Protein AF-U9U429-F1 (afdb_monomer)

pLDDT: mean 92.6, std 7.31, range [56.5, 98.06]

Mean predicted aligned error: 4.12 Å

Organism: Rhizophagus irregularis (strain DAOM 181602 / DAOM 197198 / MUCL 43194) (NCBI:txid747089)

Foldseek 3Di:
DCVVPPCLQDVLLPVVDLVPDQDKDWRPDDDQNHQDDDDDDPPADDFDPVLPADASRRSRRVLLRLQQQDTDIHHHPDDDDDDDDDDPCPVCVVSHVVNVVVSVVSNQVSLLVSLLVCLVVVNCPPSSNVSSCVRCVPPPCSVVSNVVSNVVD

Solvent-accessible surface area (backbone atoms only — not comparable to full-atom values): 9179 Å² total; per-residue (Å²): 111,72,78,82,71,39,53,64,33,50,46,45,67,36,62,78,58,48,78,75,40,84,58,74,45,71,52,83,60,80,59,71,58,35,49,71,91,82,87,75,69,90,87,53,87,78,62,67,80,86,44,58,75,43,50,58,38,62,14,51,32,50,42,53,47,30,45,73,38,51,81,56,68,44,68,38,90,67,83,83,84,82,78,89,68,91,74,69,59,75,84,37,45,63,34,31,56,50,24,51,57,51,48,60,53,47,56,56,52,47,46,54,54,48,51,44,50,27,51,77,68,69,36,53,86,40,75,46,31,44,53,32,52,75,67,37,65,82,44,88,64,37,71,60,48,55,54,53,50,60,71,74,108

Sequence (153 aa):
MFHASWKPGHGPSNYTHWYGTNELYKVTTYQYQYEPYVIFPKQSIWCDERFVGYGANKAACLFELYLSGVDYWVLPNDFLIHQTHEYLEDARRHERRFNKKLYDHFREELCFRYARNFILNDEWKTEKADNLKNTCNKIRGFSQAIKYFSSMK

Radius of gyration: 17.2 Å; Cα contacts (8 Å, |Δi|>4): 152; chains: 1; bounding box: 35×38×48 Å

InterPro domains:
  IPR051292 Alpha-1,3-xylosyltransferase/Beta-1,3-glucuronyltransferase [PTHR12270] (2-118)

Secondary structure (DSSP, 8-state):
-HHHH-HHHHGGG-HHHHHH--S-EE--S--TT--------TTSPPPPTT--SSSSHHHHHHHHHHHTTPPPEEPSS-----------TTTTHHHHHHHHHHHHHHHHHHHHHHHHHHHHTT-TTSGGGHHHHHHHTTSTTHHHHHHHHHHT-

Structure (mmCIF, N/CA/C/O backbone):
data_AF-U9U429-F1
#
_entry.id   AF-U9U429-F1
#
loop_
_atom_site.group_PDB
_atom_site.id
_atom_site.type_symbol
_atom_site.label_atom_id
_atom_site.label_alt_id
_atom_site.label_comp_id
_atom_site.label_asym_id
_atom_site.label_entity_id
_atom_site.label_seq_id
_atom_site.pdbx_PDB_ins_code
_atom_site.Cartn_x
_atom_site.Cartn_y
_atom_site.Cartn_z
_atom_site.occupancy
_atom_site.B_iso_or_equiv
_atom_site.auth_seq_id
_atom_site.auth_comp_id
_atom_site.auth_asym_id
_atom_site.auth_atom_id
_atom_site.pdbx_PDB_model_num
ATOM 1 N N . MET A 1 1 ? 17.408 -3.126 -16.953 1.00 58.09 1 MET A N 1
ATOM 2 C CA . MET A 1 1 ? 15.930 -3.065 -16.891 1.00 58.09 1 MET A CA 1
ATOM 3 C C . MET A 1 1 ? 15.525 -2.773 -15.444 1.00 58.09 1 MET A C 1
ATOM 5 O O . MET A 1 1 ? 15.731 -3.634 -14.602 1.00 58.09 1 MET A O 1
ATOM 9 N N . PHE A 1 2 ? 15.031 -1.566 -15.133 1.00 56.50 2 PHE A N 1
ATOM 10 C CA . PHE A 1 2 ? 14.803 -1.086 -13.752 1.00 56.50 2 PHE A CA 1
ATOM 11 C C . PHE A 1 2 ? 13.937 -2.039 -12.905 1.00 56.50 2 PHE A C 1
ATOM 13 O O . PHE A 1 2 ? 14.315 -2.388 -11.787 1.00 56.50 2 PHE A O 1
ATOM 20 N N . HIS A 1 3 ? 12.834 -2.546 -13.467 1.00 59.47 3 HIS A N 1
ATOM 21 C CA . HIS A 1 3 ? 11.932 -3.463 -12.760 1.00 59.47 3 HIS A CA 1
ATOM 22 C C . HIS A 1 3 ? 12.514 -4.861 -12.510 1.00 59.47 3 HIS A C 1
ATOM 24 O O . HIS A 1 3 ? 12.117 -5.502 -11.544 1.00 59.47 3 HIS A O 1
ATOM 30 N N . ALA A 1 4 ? 13.482 -5.313 -13.315 1.00 64.12 4 ALA A N 1
ATOM 31 C CA . ALA A 1 4 ? 14.155 -6.593 -13.087 1.00 64.12 4 ALA A CA 1
ATOM 32 C C . ALA A 1 4 ? 15.104 -6.543 -11.873 1.00 64.12 4 ALA A C 1
ATOM 34 O O . ALA A 1 4 ? 15.343 -7.559 -11.229 1.00 64.12 4 ALA A O 1
ATOM 35 N N . SER A 1 5 ? 15.635 -5.359 -11.545 1.00 69.81 5 SER A N 1
ATOM 36 C CA . SER A 1 5 ? 16.556 -5.146 -10.419 1.00 69.81 5 SER A CA 1
ATOM 37 C C . SER A 1 5 ? 15.888 -4.560 -9.168 1.00 69.81 5 SER A C 1
ATOM 39 O O . SER A 1 5 ? 16.440 -4.655 -8.073 1.00 69.81 5 SER A O 1
ATOM 41 N N . TRP A 1 6 ? 14.704 -3.952 -9.294 1.00 80.56 6 TRP A N 1
ATOM 42 C CA . TRP A 1 6 ? 13.986 -3.324 -8.182 1.00 80.56 6 TRP A CA 1
ATOM 43 C C . TRP A 1 6 ? 13.077 -4.320 -7.451 1.00 80.56 6 TRP A C 1
ATOM 45 O O . TRP A 1 6 ? 11.850 -4.290 -7.555 1.00 80.56 6 TRP A O 1
ATOM 55 N N . LYS A 1 7 ? 13.703 -5.216 -6.679 1.00 86.25 7 LYS A N 1
ATOM 56 C CA . LYS A 1 7 ? 12.999 -6.252 -5.908 1.00 86.25 7 LYS A CA 1
ATOM 57 C C . LYS A 1 7 ? 11.916 -5.703 -4.971 1.00 86.25 7 LYS A C 1
ATOM 59 O O . LYS A 1 7 ? 10.872 -6.341 -4.907 1.00 86.25 7 LYS A O 1
ATOM 64 N N . PRO A 1 8 ? 12.082 -4.574 -4.253 1.00 90.44 8 PRO A N 1
ATOM 65 C CA . PRO A 1 8 ? 11.019 -4.092 -3.375 1.00 90.44 8 PRO A CA 1
ATOM 66 C C . PRO A 1 8 ? 9.709 -3.833 -4.133 1.00 90.44 8 PRO A C 1
ATOM 68 O O . PRO A 1 8 ? 8.658 -4.311 -3.709 1.00 90.44 8 PRO A O 1
ATOM 71 N N . GLY A 1 9 ? 9.768 -3.180 -5.296 1.00 91.00 9 GLY A N 1
ATOM 72 C CA . GLY A 1 9 ? 8.577 -2.762 -6.043 1.00 91.00 9 GLY A CA 1
ATOM 73 C C . GLY A 1 9 ? 7.613 -3.881 -6.432 1.00 91.00 9 GLY A C 1
ATOM 74 O O . GLY A 1 9 ? 6.413 -3.641 -6.495 1.00 91.00 9 GLY A O 1
ATOM 75 N N . HIS A 1 10 ? 8.115 -5.105 -6.625 1.00 90.88 10 HIS A N 1
ATOM 76 C CA . HIS A 1 10 ? 7.311 -6.263 -7.052 1.00 90.88 10 HIS A CA 1
ATOM 77 C C . HIS A 1 10 ? 7.477 -7.502 -6.167 1.00 90.88 10 HIS A C 1
ATOM 79 O O . HIS A 1 10 ? 6.770 -8.489 -6.335 1.00 90.88 10 HIS A O 1
ATOM 85 N N . GLY A 1 11 ? 8.394 -7.464 -5.201 1.00 92.50 11 GLY A N 1
ATOM 86 C CA . GLY A 1 11 ? 8.735 -8.583 -4.325 1.00 92.50 11 GLY A CA 1
ATOM 87 C C . GLY A 1 11 ? 7.542 -9.188 -3.583 1.00 92.50 11 GLY A C 1
ATOM 88 O O . GLY A 1 11 ? 7.444 -10.414 -3.569 1.00 92.50 11 GLY A O 1
ATOM 89 N N . PRO A 1 12 ? 6.615 -8.383 -3.029 1.00 95.75 12 PRO A N 1
ATOM 90 C CA . PRO A 1 12 ? 5.403 -8.900 -2.394 1.00 95.75 12 PRO A CA 1
ATOM 91 C C . PRO A 1 12 ? 4.504 -9.739 -3.312 1.00 95.75 12 PRO A C 1
ATOM 93 O O . PRO A 1 12 ? 3.780 -10.589 -2.806 1.00 95.75 12 PRO A O 1
ATOM 96 N N . SER A 1 13 ? 4.587 -9.577 -4.640 1.00 95.12 13 SER A N 1
ATOM 97 C CA . SER A 1 13 ? 3.883 -10.463 -5.574 1.00 95.12 13 SER A CA 1
ATOM 98 C C . SER A 1 13 ? 4.439 -11.889 -5.569 1.00 95.12 13 SER A C 1
ATOM 100 O O . SER A 1 13 ? 3.758 -12.782 -6.038 1.00 95.12 13 SER A O 1
ATOM 102 N N . ASN A 1 14 ? 5.649 -12.135 -5.052 1.00 94.81 14 ASN A N 1
ATOM 103 C CA . ASN A 1 14 ? 6.296 -13.451 -5.010 1.00 94.81 14 ASN A CA 1
ATOM 104 C C . ASN A 1 14 ? 6.354 -14.154 -6.383 1.00 94.81 14 ASN A C 1
ATOM 106 O O . ASN A 1 14 ? 5.661 -15.139 -6.628 1.00 94.81 14 ASN A O 1
ATOM 110 N N . TYR A 1 15 ? 7.221 -13.657 -7.273 1.00 92.44 15 TYR A N 1
ATOM 111 C CA . TYR A 1 15 ? 7.368 -14.171 -8.643 1.00 92.44 15 TYR A CA 1
ATOM 112 C C . TYR A 1 15 ? 7.586 -15.690 -8.717 1.00 92.44 15 TYR A C 1
ATOM 114 O O . TYR A 1 15 ? 7.009 -16.348 -9.573 1.00 92.44 15 TYR A O 1
ATOM 122 N N . THR A 1 16 ? 8.399 -16.265 -7.824 1.00 93.44 16 THR A N 1
ATOM 123 C CA . THR A 1 16 ? 8.661 -17.712 -7.823 1.00 93.44 16 THR A CA 1
ATOM 124 C C . THR A 1 16 ? 7.387 -18.515 -7.571 1.00 93.44 16 THR A C 1
ATOM 126 O O . THR A 1 16 ? 7.198 -19.557 -8.190 1.00 93.44 16 THR A O 1
ATOM 129 N N . HIS A 1 17 ? 6.509 -18.031 -6.687 1.00 95.62 17 HIS A N 1
ATOM 130 C CA . HIS A 1 17 ? 5.207 -18.652 -6.471 1.00 95.62 17 HIS A CA 1
ATOM 131 C C . HIS A 1 17 ? 4.273 -18.416 -7.662 1.00 95.62 17 HIS A C 1
ATOM 133 O O . HIS A 1 17 ? 3.720 -19.385 -8.171 1.00 95.62 17 HIS A O 1
ATOM 139 N N . TRP A 1 18 ? 4.174 -17.169 -8.145 1.00 95.81 18 TRP A N 1
ATOM 140 C CA . TRP A 1 18 ? 3.380 -16.802 -9.324 1.00 95.81 18 TRP A CA 1
ATOM 141 C C . TR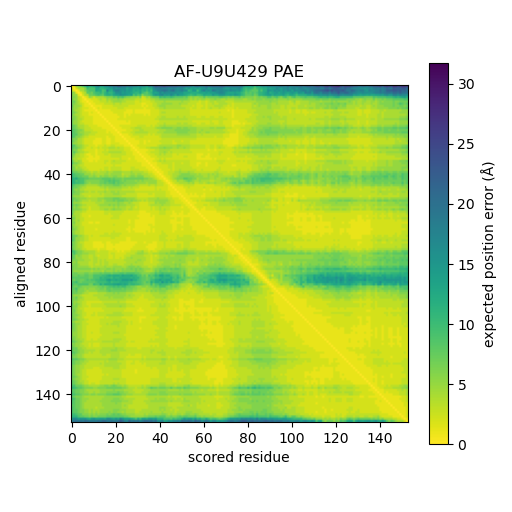P A 1 18 ? 3.680 -17.695 -10.536 1.00 95.81 18 TRP A C 1
ATOM 143 O O . TRP A 1 18 ? 2.770 -18.229 -11.153 1.00 95.81 18 TRP A O 1
ATOM 153 N N . TYR A 1 19 ? 4.964 -17.905 -10.843 1.00 94.81 19 TYR A N 1
ATOM 154 C CA . TYR A 1 19 ? 5.409 -18.658 -12.019 1.00 94.81 19 TYR A CA 1
ATOM 155 C C . TYR A 1 19 ? 4.987 -20.137 -11.996 1.00 94.81 19 TYR A C 1
ATOM 157 O O . TYR A 1 19 ? 4.902 -20.769 -13.044 1.00 94.81 19 TYR A O 1
ATOM 165 N N . GLY A 1 20 ? 4.762 -20.703 -10.806 1.00 96.06 20 GLY A N 1
ATOM 166 C CA . GLY A 1 20 ? 4.412 -22.113 -10.625 1.00 96.06 20 GLY A CA 1
ATOM 167 C C . GLY A 1 20 ? 2.962 -22.365 -10.216 1.00 96.06 20 GLY A C 1
ATOM 168 O O . GLY A 1 20 ? 2.599 -23.523 -10.023 1.00 96.06 20 GLY A O 1
ATOM 169 N N . THR A 1 21 ? 2.150 -21.321 -10.034 1.00 96.50 21 THR A N 1
ATOM 170 C CA . THR A 1 21 ? 0.772 -21.448 -9.550 1.00 96.50 21 THR A CA 1
ATOM 171 C C . THR A 1 21 ? -0.237 -21.058 -10.621 1.00 96.50 21 THR A C 1
ATOM 173 O O . THR A 1 21 ? -0.039 -20.105 -11.367 1.00 96.50 21 THR A O 1
ATOM 176 N N . ASN A 1 22 ? -1.358 -21.777 -10.646 1.00 96.75 22 ASN A N 1
ATOM 177 C CA . ASN A 1 22 ? -2.546 -21.414 -11.420 1.00 96.75 22 ASN A CA 1
ATOM 178 C C . ASN A 1 22 ? -3.665 -20.857 -10.530 1.00 96.75 22 ASN A C 1
ATOM 180 O O . ASN A 1 22 ? -4.762 -20.602 -11.015 1.00 96.75 22 ASN A O 1
ATOM 184 N N . GLU A 1 23 ? -3.389 -20.673 -9.238 1.00 97.25 23 GLU A N 1
ATOM 185 C CA . GLU A 1 23 ? -4.364 -20.241 -8.241 1.00 97.25 23 GLU A CA 1
ATOM 186 C C . GLU A 1 23 ? -4.148 -18.781 -7.850 1.00 97.25 23 GLU A C 1
ATOM 188 O O . GLU A 1 23 ? -3.016 -18.310 -7.727 1.00 97.25 23 GLU A O 1
ATOM 193 N N . LEU A 1 24 ? -5.254 -18.081 -7.604 1.00 97.31 24 LEU A N 1
ATOM 194 C CA . LEU A 1 24 ? -5.266 -16.745 -7.017 1.00 97.31 24 LEU A CA 1
ATOM 195 C C . LEU A 1 24 ? -4.758 -16.805 -5.570 1.00 97.31 24 LEU A C 1
ATOM 197 O O . LEU A 1 24 ? -5.235 -17.616 -4.776 1.00 97.31 24 LEU A O 1
ATOM 201 N N . TYR A 1 25 ? -3.838 -15.915 -5.192 1.00 97.75 25 TYR A N 1
ATOM 202 C CA . TYR A 1 25 ? -3.301 -15.884 -3.827 1.00 97.75 25 TYR A CA 1
ATOM 203 C C . TYR A 1 25 ? -3.147 -14.473 -3.266 1.00 97.75 25 T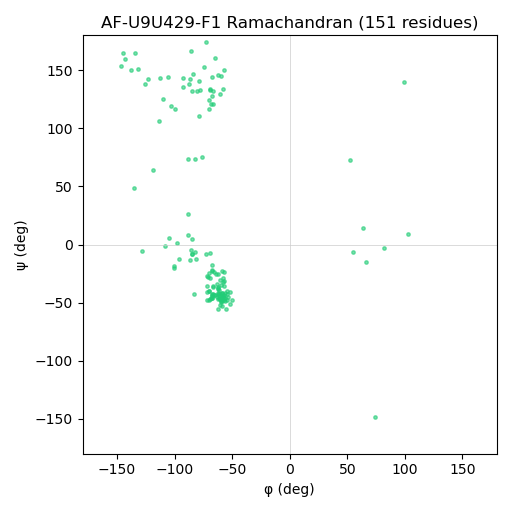YR A C 1
ATOM 205 O O . TYR A 1 25 ? -2.911 -13.501 -3.985 1.00 97.75 25 TYR A O 1
ATOM 213 N N . LYS A 1 26 ? -3.283 -14.366 -1.942 1.00 97.50 26 LYS A N 1
ATOM 214 C CA . LYS A 1 26 ? -3.151 -13.111 -1.202 1.00 97.50 26 LYS A CA 1
ATOM 215 C C . LYS A 1 26 ? -1.677 -12.750 -1.012 1.00 97.50 26 LYS A C 1
ATOM 217 O O . LYS A 1 26 ? -0.849 -13.602 -0.689 1.00 97.50 26 LYS A O 1
ATOM 222 N N . VAL A 1 27 ? -1.355 -11.466 -1.136 1.00 97.12 27 VAL A N 1
ATOM 223 C CA . VAL A 1 27 ? -0.055 -10.914 -0.738 1.00 97.12 27 VAL A CA 1
ATOM 224 C C . VAL A 1 27 ? 0.044 -10.924 0.789 1.00 97.12 27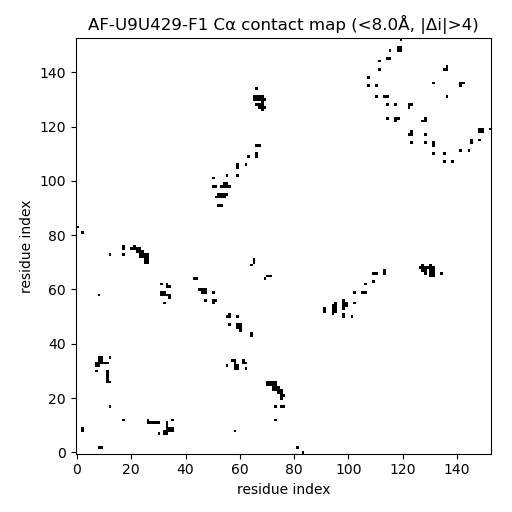 VAL A C 1
ATOM 226 O O . VAL A 1 27 ? -0.713 -10.240 1.472 1.00 97.12 27 VAL A O 1
ATOM 229 N N . THR A 1 28 ? 0.994 -11.681 1.338 1.00 94.56 28 THR A N 1
ATOM 230 C CA . THR A 1 28 ? 1.168 -11.837 2.797 1.00 94.56 28 THR A CA 1
ATOM 231 C C . THR A 1 28 ? 2.288 -10.976 3.381 1.00 94.56 28 THR A C 1
ATOM 233 O O . THR A 1 28 ? 2.291 -10.690 4.576 1.00 94.56 28 THR A O 1
ATOM 236 N N . THR A 1 29 ? 3.234 -10.527 2.554 1.00 92.12 29 THR A N 1
ATOM 237 C CA . THR A 1 29 ? 4.399 -9.736 2.980 1.00 92.12 29 THR A CA 1
ATOM 238 C C . THR A 1 29 ? 4.404 -8.363 2.314 1.00 92.12 29 THR A C 1
ATOM 240 O O . THR A 1 29 ? 5.283 -8.054 1.504 1.00 92.12 29 THR A O 1
ATOM 243 N N . TYR A 1 30 ? 3.396 -7.543 2.619 1.00 94.69 30 TYR A N 1
ATOM 244 C CA . TYR A 1 30 ? 3.313 -6.179 2.100 1.00 94.69 30 TYR A CA 1
ATOM 245 C C . TYR A 1 30 ? 4.498 -5.319 2.574 1.00 94.69 30 TYR A C 1
ATOM 247 O O . TYR A 1 30 ? 4.982 -5.453 3.699 1.00 94.69 30 TYR A O 1
ATOM 255 N N . GLN A 1 31 ? 4.951 -4.401 1.720 1.00 94.12 31 GLN A N 1
ATOM 256 C CA . GLN A 1 31 ? 5.955 -3.400 2.071 1.00 94.12 31 GLN A CA 1
ATOM 257 C C . GLN A 1 31 ? 5.692 -2.098 1.309 1.00 94.12 31 GLN A C 1
ATOM 259 O O . GLN A 1 31 ? 5.114 -2.107 0.228 1.00 94.12 31 GLN A O 1
ATOM 264 N N . TYR A 1 32 ? 6.121 -0.969 1.867 1.00 94.50 32 TYR A N 1
ATOM 265 C CA . TYR A 1 32 ? 5.679 0.351 1.413 1.00 94.50 32 TYR A CA 1
ATOM 266 C C . TYR A 1 32 ? 6.157 0.741 0.006 1.00 94.50 32 TYR A C 1
ATOM 268 O O . TYR A 1 32 ? 5.546 1.571 -0.636 1.00 94.50 32 TYR A O 1
ATOM 276 N N . GLN A 1 33 ? 7.220 0.152 -0.535 1.00 95.25 33 GLN A N 1
ATOM 277 C CA . GLN A 1 33 ? 7.640 0.454 -1.911 1.00 95.25 33 GLN A CA 1
ATOM 278 C C . GLN A 1 33 ? 6.883 -0.386 -2.953 1.00 95.25 33 GLN A C 1
ATOM 280 O O . GLN A 1 33 ? 7.249 -0.334 -4.120 1.00 95.25 33 GLN A O 1
ATOM 285 N N . TYR A 1 34 ? 5.901 -1.203 -2.548 1.00 95.88 34 TYR A N 1
ATOM 286 C CA . TYR A 1 34 ? 5.181 -2.109 -3.439 1.00 95.88 34 TYR A CA 1
ATOM 287 C C . TYR A 1 34 ? 4.348 -1.318 -4.449 1.00 95.88 34 TYR A C 1
ATOM 289 O O . TYR A 1 34 ? 3.486 -0.523 -4.079 1.00 95.88 34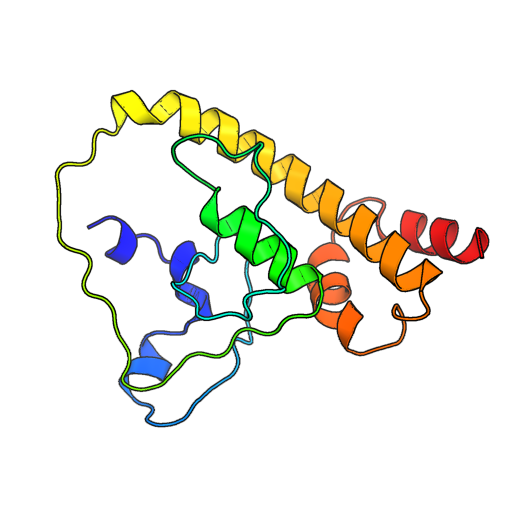 TYR A O 1
ATOM 297 N N . GLU A 1 35 ? 4.623 -1.532 -5.734 1.00 94.19 35 GLU A N 1
ATOM 298 C CA . GLU A 1 35 ? 4.059 -0.762 -6.844 1.00 94.19 35 GLU A CA 1
ATOM 299 C C . GLU A 1 35 ? 3.571 -1.640 -8.024 1.00 94.19 35 GLU A C 1
ATOM 301 O O . GLU A 1 35 ? 3.876 -1.359 -9.195 1.00 94.19 35 GLU A O 1
ATOM 306 N N . PRO A 1 36 ? 2.782 -2.703 -7.756 1.0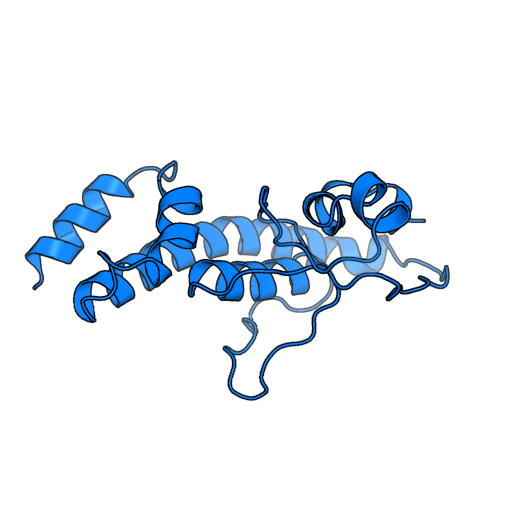0 93.62 36 PRO A N 1
ATOM 307 C CA . PRO A 1 36 ? 2.238 -3.587 -8.785 1.00 93.62 36 PRO A CA 1
ATOM 308 C C . PRO A 1 36 ? 1.259 -2.847 -9.691 1.00 93.62 36 PRO A C 1
ATOM 310 O O . PRO A 1 36 ? 0.719 -1.796 -9.352 1.00 93.62 36 PRO A O 1
ATOM 313 N N . TYR A 1 37 ? 1.006 -3.384 -10.877 1.00 93.31 37 TYR A N 1
ATOM 314 C CA . TYR A 1 37 ? -0.173 -2.981 -11.640 1.00 93.31 37 TYR A CA 1
ATOM 315 C C . TYR A 1 37 ? -1.392 -3.680 -11.050 1.00 93.31 37 TYR A C 1
ATOM 317 O O . TYR A 1 37 ? -1.332 -4.869 -10.753 1.00 93.31 37 TYR A O 1
ATOM 325 N N . VAL A 1 38 ? -2.457 -2.920 -10.822 1.00 93.50 38 VAL A N 1
ATOM 326 C CA . VAL A 1 38 ? -3.617 -3.366 -10.049 1.00 93.50 38 VAL A CA 1
ATOM 327 C C . VAL A 1 38 ? -4.903 -3.056 -10.791 1.00 93.50 38 VAL A C 1
ATOM 329 O O . VAL A 1 38 ? -4.988 -2.074 -11.527 1.00 93.50 38 VAL A O 1
ATOM 332 N N . ILE A 1 39 ? -5.908 -3.884 -10.541 1.00 92.81 39 ILE A N 1
ATOM 333 C CA . ILE A 1 39 ? -7.299 -3.635 -10.898 1.00 92.81 39 ILE A CA 1
ATOM 334 C C . ILE A 1 39 ? -8.022 -3.387 -9.576 1.00 92.81 39 ILE A C 1
ATOM 336 O O . ILE A 1 39 ? -7.923 -4.201 -8.660 1.00 92.81 39 ILE A O 1
ATOM 340 N N . PHE A 1 40 ? -8.709 -2.256 -9.449 1.00 90.50 40 PHE A N 1
ATOM 341 C CA . PHE A 1 40 ? -9.453 -1.906 -8.240 1.00 90.50 40 PHE A CA 1
ATOM 342 C C . PHE A 1 40 ? -10.759 -1.177 -8.596 1.00 90.50 40 PHE A C 1
ATOM 344 O O . PHE A 1 40 ? -10.892 -0.671 -9.715 1.00 90.50 40 PHE A O 1
ATOM 351 N N . PRO A 1 41 ? -11.753 -1.147 -7.687 1.00 86.19 41 PRO A N 1
ATOM 352 C CA . PRO A 1 41 ? -13.055 -0.541 -7.956 1.00 86.19 41 PRO A CA 1
ATOM 353 C C . PRO A 1 41 ? -12.959 0.945 -8.311 1.00 86.19 41 PRO A C 1
ATOM 355 O O . PRO A 1 41 ? -12.177 1.681 -7.719 1.00 86.19 41 PRO A O 1
ATOM 358 N N . LYS A 1 42 ? -13.832 1.416 -9.211 1.00 86.50 42 LYS A N 1
ATOM 359 C CA . LYS A 1 42 ? -13.877 2.828 -9.635 1.00 86.50 42 LYS A CA 1
ATOM 360 C C . LYS A 1 42 ? -14.105 3.802 -8.470 1.00 86.50 42 LYS A C 1
ATOM 362 O O . LYS A 1 42 ? -13.629 4.928 -8.520 1.00 86.50 42 LYS A O 1
ATOM 367 N N . GLN A 1 43 ? -14.849 3.385 -7.448 1.00 87.12 43 GLN A N 1
ATOM 368 C CA . GLN A 1 43 ? -15.159 4.181 -6.256 1.00 87.12 43 GLN A CA 1
ATOM 369 C C . GLN A 1 43 ? -14.106 4.033 -5.140 1.00 87.12 43 GLN A C 1
ATOM 371 O O . GLN A 1 43 ? -14.432 4.180 -3.964 1.00 87.12 43 GLN A O 1
ATOM 376 N N . SER A 1 44 ? -12.855 3.709 -5.476 1.00 86.31 44 SER A N 1
ATOM 377 C CA . SER A 1 44 ? -11.762 3.696 -4.503 1.00 86.31 44 SER A CA 1
ATOM 378 C C . SER A 1 44 ? -11.341 5.107 -4.088 1.00 86.31 44 SER A C 1
ATOM 380 O O . SER A 1 44 ? -11.760 6.111 -4.666 1.00 86.31 44 SER A O 1
ATOM 382 N N . ILE A 1 45 ? -10.437 5.174 -3.110 1.00 88.12 45 ILE A N 1
ATOM 383 C CA . ILE A 1 45 ? -9.713 6.405 -2.797 1.00 88.12 45 ILE A CA 1
ATOM 384 C C . ILE A 1 45 ? -8.957 6.930 -4.026 1.00 88.12 45 ILE A C 1
ATOM 386 O O . ILE A 1 45 ? -8.520 6.159 -4.887 1.00 88.12 45 ILE A O 1
ATOM 390 N N . TRP A 1 46 ? -8.799 8.249 -4.081 1.00 90.44 46 TRP A N 1
ATOM 391 C CA . TRP A 1 46 ? -7.965 8.922 -5.070 1.00 90.44 46 TRP A CA 1
ATOM 392 C C . TRP A 1 46 ? -6.510 8.932 -4.604 1.00 90.44 46 TRP A C 1
ATOM 394 O O . TRP A 1 46 ? -6.238 9.019 -3.408 1.00 90.44 46 TRP A O 1
ATOM 404 N N . CYS A 1 47 ? -5.575 8.847 -5.549 1.00 93.19 47 CYS A N 1
ATOM 405 C CA . CYS A 1 47 ? -4.155 8.980 -5.243 1.00 93.19 47 CYS A CA 1
ATOM 406 C C . CYS A 1 47 ? -3.828 10.416 -4.802 1.00 93.19 47 CYS A C 1
ATOM 408 O O . CYS A 1 47 ? -4.385 11.371 -5.337 1.00 93.19 47 CYS A O 1
ATOM 410 N N . ASP A 1 48 ? -2.896 10.569 -3.860 1.00 95.50 48 ASP A N 1
ATOM 411 C CA . ASP A 1 48 ? -2.504 11.881 -3.342 1.00 95.50 48 ASP A CA 1
ATOM 412 C C . ASP A 1 48 ? -1.767 12.722 -4.403 1.00 95.50 48 ASP A C 1
ATOM 414 O O . ASP A 1 48 ? -0.716 12.335 -4.922 1.00 95.50 48 ASP A O 1
ATOM 418 N N . GLU A 1 49 ? -2.317 13.896 -4.712 1.00 95.38 49 GLU A N 1
ATOM 419 C CA . GLU A 1 49 ? -1.848 14.770 -5.794 1.00 95.38 49 GLU A CA 1
ATOM 420 C C . GLU A 1 49 ? -0.523 15.487 -5.487 1.00 95.38 49 GLU A C 1
ATOM 422 O O . GLU A 1 49 ? 0.074 16.089 -6.380 1.00 95.38 49 GLU A O 1
ATOM 427 N N . ARG A 1 50 ? -0.004 15.408 -4.251 1.00 96.00 50 ARG A N 1
ATOM 428 C CA . ARG A 1 50 ? 1.306 15.989 -3.902 1.00 96.00 50 ARG A CA 1
ATOM 429 C C . ARG A 1 50 ? 2.465 15.265 -4.595 1.00 96.00 50 ARG A C 1
ATOM 431 O O . ARG A 1 50 ? 3.540 15.848 -4.747 1.00 96.00 50 ARG A O 1
ATOM 438 N N . PHE A 1 51 ? 2.269 14.010 -5.007 1.00 95.94 51 PHE A N 1
ATOM 439 C CA . PHE A 1 51 ? 3.276 13.202 -5.700 1.00 95.94 51 PHE A CA 1
ATOM 440 C C . PHE A 1 51 ? 3.321 13.506 -7.201 1.00 95.94 51 PHE A C 1
ATOM 442 O O . PHE A 1 51 ? 2.889 12.711 -8.037 1.00 95.94 51 PHE A O 1
ATOM 449 N N . VAL A 1 52 ? 3.884 14.662 -7.545 1.00 91.75 52 VAL A N 1
ATOM 450 C CA . VAL A 1 52 ? 4.051 15.101 -8.936 1.00 91.75 52 VAL A CA 1
ATOM 451 C C . VAL A 1 52 ? 5.355 14.556 -9.526 1.00 91.75 52 VAL A C 1
ATOM 453 O O . VAL A 1 52 ? 6.388 14.492 -8.856 1.00 91.75 52 VAL A O 1
ATOM 456 N N . GLY A 1 53 ? 5.321 14.179 -10.804 1.00 90.75 53 GLY A N 1
ATOM 457 C CA . GLY A 1 53 ? 6.497 13.702 -11.530 1.00 90.75 53 GLY A CA 1
ATOM 458 C C . GLY A 1 53 ? 6.916 12.287 -11.129 1.00 90.75 53 GLY A C 1
ATOM 459 O O . GLY A 1 53 ? 6.086 11.428 -10.816 1.00 90.75 53 GLY A O 1
ATOM 460 N N . TYR A 1 54 ? 8.216 12.011 -11.196 1.00 90.38 54 TYR A N 1
ATOM 461 C CA . TYR A 1 54 ? 8.748 10.666 -11.031 1.00 90.38 54 TYR A CA 1
ATOM 462 C C . TYR A 1 54 ? 9.036 10.283 -9.569 1.00 90.38 54 TYR A C 1
ATOM 464 O O . TYR A 1 54 ? 9.689 11.007 -8.814 1.00 90.38 54 TYR A O 1
ATOM 472 N N . GLY A 1 55 ? 8.673 9.046 -9.216 1.00 91.50 55 GLY A N 1
ATOM 473 C CA . GLY A 1 55 ? 9.085 8.360 -7.989 1.00 91.50 55 GLY A CA 1
ATOM 474 C C . GLY A 1 55 ? 8.033 8.408 -6.885 1.00 91.50 55 GLY A C 1
ATOM 475 O O . GLY A 1 55 ? 7.392 9.428 -6.683 1.00 91.50 55 GLY A O 1
ATOM 476 N N . ALA A 1 56 ? 7.869 7.290 -6.174 1.00 93.88 56 ALA A N 1
ATOM 477 C CA . ALA A 1 56 ? 6.948 7.088 -5.046 1.00 93.88 56 ALA A CA 1
ATOM 478 C C . ALA A 1 56 ? 5.453 7.393 -5.287 1.00 93.88 56 ALA A C 1
ATOM 480 O O . ALA A 1 56 ? 4.651 7.059 -4.429 1.00 93.88 56 ALA A O 1
ATOM 481 N N . ASN A 1 57 ? 5.056 7.934 -6.439 1.00 93.25 57 ASN A N 1
ATOM 482 C CA . ASN A 1 57 ? 3.669 8.237 -6.796 1.00 93.25 57 ASN A CA 1
ATOM 483 C C . ASN A 1 57 ? 2.740 7.011 -6.693 1.00 93.25 57 ASN A C 1
ATOM 485 O O . ASN A 1 57 ? 1.761 7.011 -5.948 1.00 93.25 57 ASN A O 1
ATOM 489 N N . LYS A 1 58 ? 3.092 5.924 -7.382 1.00 94.12 58 LYS A N 1
ATOM 490 C CA . LYS A 1 58 ? 2.326 4.682 -7.424 1.00 94.12 58 LYS A CA 1
ATOM 491 C C . LYS A 1 58 ? 2.356 3.972 -6.074 1.00 94.12 58 LYS A C 1
ATOM 493 O O . LYS A 1 58 ? 1.309 3.591 -5.563 1.00 94.12 58 LYS A O 1
ATOM 498 N N . ALA A 1 59 ? 3.541 3.862 -5.473 1.00 96.06 59 ALA A N 1
ATOM 499 C CA . ALA A 1 59 ? 3.719 3.270 -4.150 1.00 96.06 59 ALA A CA 1
ATOM 500 C C . ALA A 1 59 ? 2.905 4.007 -3.071 1.00 96.06 59 ALA A C 1
ATOM 502 O O . ALA A 1 59 ? 2.256 3.364 -2.253 1.00 96.06 59 ALA A O 1
ATOM 503 N N . ALA A 1 60 ? 2.868 5.343 -3.094 1.00 97.31 60 ALA A N 1
ATOM 504 C CA . ALA A 1 60 ? 2.081 6.139 -2.158 1.00 97.31 60 ALA A CA 1
ATOM 505 C C . ALA A 1 60 ? 0.582 5.862 -2.282 1.00 97.31 60 ALA A C 1
ATOM 507 O O . ALA A 1 60 ? -0.067 5.590 -1.274 1.00 97.31 60 ALA A O 1
ATOM 508 N N . CYS A 1 61 ? 0.054 5.845 -3.507 1.00 95.56 61 CYS A N 1
ATOM 509 C CA . CYS A 1 61 ? -1.355 5.541 -3.739 1.00 95.56 61 CYS A CA 1
ATOM 510 C C . CYS A 1 61 ? -1.736 4.135 -3.245 1.00 95.56 61 CYS A C 1
ATOM 512 O O . CYS A 1 61 ? -2.706 3.960 -2.508 1.00 95.56 61 CYS A O 1
ATOM 514 N N . LEU A 1 62 ? -0.926 3.129 -3.584 1.00 96.50 62 LEU A N 1
ATOM 515 C CA . LEU A 1 62 ? -1.180 1.743 -3.183 1.00 96.50 62 LEU A CA 1
ATOM 516 C C . LEU A 1 62 ? -0.964 1.503 -1.686 1.00 96.50 62 LEU A C 1
ATOM 518 O O . LEU A 1 62 ? -1.604 0.628 -1.100 1.00 96.50 62 LEU A O 1
ATOM 522 N N . PHE A 1 63 ? -0.089 2.279 -1.056 1.00 97.31 63 PHE A N 1
ATOM 523 C CA . PHE A 1 63 ? 0.100 2.266 0.387 1.00 97.31 63 PHE A CA 1
ATOM 524 C C . PHE A 1 63 ? -1.111 2.808 1.129 1.00 97.31 63 PHE A C 1
ATOM 526 O O . PHE A 1 63 ? -1.556 2.186 2.091 1.00 97.31 63 PHE A O 1
ATOM 533 N N . GLU A 1 64 ? -1.690 3.915 0.665 1.00 97.19 64 GLU A N 1
ATOM 534 C CA . GLU A 1 64 ? -2.925 4.416 1.260 1.00 97.19 64 GLU A CA 1
ATOM 535 C C . GLU A 1 64 ? -4.068 3.406 1.119 1.00 97.19 64 GLU A C 1
ATOM 537 O O . GLU A 1 64 ? -4.759 3.109 2.095 1.00 97.19 64 GLU A O 1
ATOM 542 N N . LEU A 1 65 ? -4.211 2.814 -0.071 1.00 96.06 65 LEU A N 1
ATOM 543 C CA . LEU A 1 65 ? -5.242 1.816 -0.332 1.00 96.06 65 LEU A CA 1
ATOM 544 C C . LEU A 1 65 ? -5.084 0.612 0.609 1.00 96.06 65 LEU A C 1
ATOM 546 O O . LEU A 1 65 ? -6.060 0.175 1.216 1.00 96.06 65 LEU A O 1
ATOM 550 N N . TYR A 1 66 ? -3.852 0.145 0.824 1.00 96.94 66 TYR A N 1
ATOM 551 C CA . TYR A 1 66 ? -3.557 -0.929 1.775 1.00 96.94 66 TYR A CA 1
ATOM 552 C C . TYR A 1 66 ? -3.969 -0.582 3.211 1.00 96.94 66 TYR A C 1
ATOM 554 O O . TYR A 1 66 ? -4.641 -1.368 3.880 1.00 96.94 66 TYR A O 1
ATOM 562 N N . LEU A 1 67 ? -3.594 0.613 3.685 1.00 97.38 67 LEU A N 1
ATOM 563 C CA . LEU A 1 67 ? -3.924 1.075 5.036 1.00 97.38 67 LEU A CA 1
ATOM 564 C C . LEU A 1 67 ? -5.428 1.284 5.247 1.00 97.38 67 LEU A C 1
ATOM 566 O O . LEU A 1 67 ? -5.888 1.190 6.383 1.00 97.38 67 LEU A O 1
ATOM 570 N N . SER A 1 68 ? -6.191 1.518 4.176 1.00 95.75 68 SER A N 1
ATOM 571 C CA . SER A 1 68 ? -7.655 1.612 4.231 1.00 95.75 68 SER A CA 1
ATOM 572 C C . SER A 1 68 ? -8.363 0.277 4.518 1.00 95.75 68 SER A C 1
ATOM 574 O O . SER A 1 68 ? -9.573 0.266 4.754 1.00 95.75 68 SER A O 1
ATOM 576 N N . GLY A 1 69 ? -7.609 -0.831 4.533 1.00 95.44 69 GLY A N 1
ATOM 577 C CA . GLY A 1 69 ? -8.103 -2.186 4.783 1.00 95.44 69 GLY A CA 1
ATOM 578 C C . GLY A 1 69 ? -8.253 -3.038 3.524 1.00 95.44 69 GLY A C 1
ATOM 579 O O . GLY A 1 69 ? -8.816 -4.124 3.595 1.00 95.44 69 GLY A O 1
ATOM 580 N N . VAL A 1 70 ? -7.770 -2.566 2.369 1.00 94.38 70 VAL A N 1
ATOM 581 C CA . VAL A 1 70 ? -7.787 -3.347 1.126 1.00 94.38 70 VAL A CA 1
ATOM 582 C C . VAL A 1 70 ? -6.624 -4.329 1.108 1.00 94.38 70 VAL A C 1
ATOM 584 O O . VAL A 1 70 ? -5.470 -3.962 1.334 1.00 94.38 70 VAL A O 1
ATOM 587 N N . ASP A 1 71 ? -6.939 -5.575 0.777 1.00 94.94 71 ASP A N 1
ATOM 588 C CA . ASP A 1 71 ? -5.960 -6.626 0.547 1.00 94.94 71 ASP A CA 1
ATOM 589 C C . ASP A 1 71 ? -5.575 -6.731 -0.926 1.00 94.94 71 ASP A C 1
ATOM 591 O O . ASP A 1 71 ? -6.417 -6.628 -1.819 1.00 94.94 71 ASP A O 1
ATOM 595 N N . TYR A 1 72 ? -4.300 -7.020 -1.176 1.00 96.31 72 TYR A N 1
ATOM 596 C CA . TYR A 1 72 ? -3.821 -7.330 -2.517 1.00 96.31 72 TYR A CA 1
ATOM 597 C C . TYR A 1 72 ? -3.842 -8.828 -2.775 1.00 96.31 72 TYR A C 1
ATOM 599 O O . TYR A 1 72 ? -3.368 -9.626 -1.963 1.00 96.31 72 TYR A O 1
ATOM 607 N N . TRP A 1 73 ? -4.334 -9.180 -3.954 1.00 97.25 73 TRP A N 1
ATOM 608 C CA . TRP A 1 73 ? -4.345 -10.533 -4.484 1.00 97.25 73 TRP A CA 1
ATOM 609 C C . TRP A 1 73 ? -3.625 -10.547 -5.829 1.00 97.25 73 TRP A C 1
ATOM 611 O O . TRP A 1 73 ? -3.722 -9.591 -6.599 1.00 97.25 73 TRP A O 1
ATOM 621 N N . VAL A 1 74 ? -2.878 -11.615 -6.093 1.00 97.06 74 VAL A N 1
ATOM 622 C CA . VAL A 1 74 ? -2.110 -11.789 -7.325 1.00 97.06 74 VAL A CA 1
ATOM 623 C C . VAL A 1 74 ? -2.848 -12.756 -8.237 1.00 97.06 74 VAL A C 1
ATOM 625 O O . VAL A 1 74 ? -3.062 -13.913 -7.875 1.00 97.06 74 VAL A O 1
ATOM 628 N N . LEU A 1 75 ? -3.227 -12.272 -9.420 1.00 97.06 75 LEU A N 1
ATOM 629 C CA . LEU A 1 75 ? -3.847 -13.097 -10.449 1.00 97.06 75 LEU A CA 1
ATOM 630 C C . LEU A 1 75 ? -2.824 -14.089 -11.036 1.00 97.06 75 LEU A C 1
ATOM 632 O O . LEU A 1 75 ? -1.695 -13.685 -11.348 1.00 97.06 75 LEU A O 1
ATOM 636 N N . PRO A 1 76 ? -3.190 -15.372 -11.195 1.00 95.19 76 PRO A N 1
ATOM 637 C CA . PRO A 1 76 ? -2.368 -16.330 -11.920 1.00 95.19 76 PRO A CA 1
ATOM 638 C C . PRO A 1 76 ? -2.461 -16.054 -13.427 1.00 95.19 76 PRO A C 1
ATOM 640 O O . PRO A 1 76 ? -3.476 -15.559 -13.904 1.00 95.19 76 PRO A O 1
ATOM 643 N N . ASN A 1 77 ? -1.430 -16.411 -14.195 1.00 92.19 77 ASN A N 1
ATOM 644 C CA . ASN A 1 77 ? -1.380 -16.306 -15.668 1.00 92.19 77 ASN A CA 1
ATOM 645 C C . ASN A 1 77 ? -1.393 -14.890 -16.279 1.00 92.19 77 ASN A C 1
ATOM 647 O O . ASN A 1 77 ? -1.019 -14.740 -17.442 1.00 92.19 77 ASN A O 1
ATOM 651 N N . ASP A 1 78 ? -1.746 -13.851 -15.526 1.00 92.75 78 ASP A N 1
ATOM 652 C CA . ASP A 1 78 ? -1.668 -12.464 -15.984 1.00 92.75 78 ASP A CA 1
ATOM 653 C C . ASP A 1 78 ? -0.269 -11.879 -15.772 1.00 92.75 78 ASP A C 1
ATOM 655 O O . ASP A 1 78 ? 0.313 -11.963 -14.688 1.00 92.75 78 ASP A O 1
ATOM 659 N N . PHE A 1 79 ? 0.275 -11.240 -16.808 1.00 90.62 79 PHE A N 1
ATOM 660 C CA . PHE A 1 79 ? 1.587 -10.605 -16.749 1.00 90.62 79 PHE A CA 1
ATOM 661 C C . PHE A 1 79 ? 1.648 -9.334 -17.584 1.00 90.62 79 PHE A C 1
ATOM 663 O O . PHE A 1 79 ? 0.823 -9.064 -18.454 1.00 90.62 79 PHE A O 1
ATOM 670 N N . LEU A 1 80 ? 2.687 -8.549 -17.320 1.00 88.69 80 LEU A N 1
ATOM 671 C CA . LEU A 1 80 ? 3.003 -7.347 -18.072 1.00 88.69 80 LEU A CA 1
ATOM 672 C C . LEU A 1 80 ? 4.439 -7.429 -18.556 1.00 88.69 80 LEU A C 1
ATOM 674 O O . LEU A 1 80 ? 5.344 -7.808 -17.812 1.00 88.69 80 LEU A O 1
ATOM 678 N N . ILE A 1 81 ? 4.648 -7.022 -19.801 1.00 87.31 81 ILE A N 1
ATOM 679 C CA . ILE A 1 81 ? 5.980 -6.883 -20.373 1.00 87.31 81 ILE A CA 1
ATOM 680 C C . ILE A 1 81 ? 6.349 -5.408 -20.308 1.00 87.31 81 ILE A C 1
ATOM 682 O O . ILE A 1 81 ? 5.719 -4.563 -20.940 1.00 87.31 81 ILE A O 1
ATOM 686 N N . HIS A 1 82 ? 7.393 -5.094 -19.549 1.00 86.00 82 HIS A N 1
ATOM 687 C CA . HIS A 1 82 ? 7.975 -3.762 -19.582 1.00 86.00 82 HIS A CA 1
ATOM 688 C C . HIS A 1 82 ? 8.858 -3.619 -20.825 1.00 86.00 82 HIS A C 1
ATOM 690 O O . HIS A 1 82 ? 9.948 -4.196 -20.895 1.00 86.00 82 HIS A O 1
ATOM 696 N N . GLN A 1 83 ? 8.422 -2.810 -21.786 1.00 87.12 83 GLN A N 1
ATOM 697 C CA . GLN A 1 83 ? 9.257 -2.447 -22.923 1.00 87.12 83 GLN A CA 1
ATOM 698 C C . GLN A 1 83 ? 10.392 -1.532 -22.459 1.00 87.12 83 GLN A C 1
ATOM 700 O O . GLN A 1 83 ? 10.167 -0.489 -21.850 1.00 87.12 83 GLN A O 1
ATOM 705 N N . THR A 1 84 ? 11.634 -1.928 -22.738 1.00 84.94 84 THR A N 1
ATOM 706 C CA . THR A 1 84 ? 12.789 -1.088 -22.409 1.00 84.94 84 THR A CA 1
ATOM 707 C C . THR A 1 84 ? 12.763 0.162 -23.279 1.00 84.94 84 THR A C 1
ATOM 709 O O . THR A 1 84 ? 12.661 0.073 -24.500 1.00 84.94 84 THR A O 1
ATOM 712 N N . HIS A 1 85 ? 12.864 1.317 -22.638 1.00 84.88 85 HIS A N 1
ATOM 713 C CA . HIS A 1 85 ? 12.928 2.624 -23.273 1.00 84.88 85 HIS A CA 1
ATOM 714 C C . HIS A 1 85 ? 14.040 3.445 -22.615 1.00 84.88 85 HIS A C 1
ATOM 716 O O . HIS A 1 85 ? 14.514 3.101 -21.526 1.00 84.88 85 HIS A O 1
ATOM 722 N N . GLU A 1 86 ? 14.451 4.536 -23.262 1.00 85.62 86 GLU A N 1
ATOM 723 C CA . GLU A 1 86 ? 15.404 5.470 -22.670 1.00 85.62 86 GLU A CA 1
ATOM 724 C C . GLU A 1 86 ? 14.855 6.001 -21.346 1.00 85.62 86 GLU A C 1
ATOM 726 O O . GLU A 1 86 ? 13.677 6.357 -21.218 1.00 85.62 86 GLU A O 1
ATOM 731 N N . TYR A 1 87 ? 15.710 6.010 -20.332 1.00 77.50 87 TYR A N 1
ATOM 732 C CA . TYR A 1 87 ? 15.349 6.495 -19.020 1.00 77.50 87 TYR A CA 1
ATOM 733 C C . TYR A 1 87 ? 16.158 7.759 -18.733 1.00 77.50 87 TYR A C 1
ATOM 735 O O . TYR A 1 87 ? 17.357 7.702 -18.467 1.00 77.50 87 TYR A O 1
ATOM 743 N N . LEU A 1 88 ? 15.481 8.908 -18.781 1.00 82.31 88 LEU A N 1
ATOM 744 C CA . LEU A 1 88 ? 16.071 10.226 -18.534 1.00 82.31 88 LEU A CA 1
ATOM 745 C C . LEU A 1 88 ? 16.296 10.444 -17.027 1.00 82.31 88 LEU A C 1
ATOM 747 O O . LEU A 1 88 ? 15.542 11.149 -16.352 1.00 82.31 88 LEU A O 1
ATOM 751 N N . GLU A 1 89 ? 17.326 9.786 -16.491 1.00 79.12 89 GLU A N 1
ATOM 752 C CA . GLU A 1 89 ? 17.692 9.786 -15.069 1.00 79.12 89 GLU A CA 1
ATOM 753 C C . GLU A 1 89 ? 17.882 11.204 -14.501 1.00 79.12 89 GLU A C 1
ATOM 755 O O . GLU A 1 89 ? 17.334 11.530 -13.438 1.00 79.12 89 GLU A O 1
ATOM 760 N N . ASP A 1 90 ? 18.630 12.050 -15.213 1.00 81.06 90 ASP A N 1
ATOM 761 C CA . ASP A 1 90 ? 19.004 13.387 -14.745 1.00 81.06 90 ASP A CA 1
ATOM 762 C C . ASP A 1 90 ? 17.811 14.336 -14.650 1.00 81.06 90 ASP A C 1
ATOM 764 O O . ASP A 1 90 ? 17.651 15.015 -13.632 1.00 81.06 90 ASP A O 1
ATOM 768 N N . ALA A 1 91 ? 16.921 14.313 -15.647 1.00 80.81 91 ALA A N 1
ATOM 769 C CA . ALA A 1 91 ? 15.703 15.123 -15.657 1.00 80.81 91 ALA A CA 1
ATOM 770 C C . ALA A 1 91 ? 14.783 14.800 -14.463 1.00 80.81 91 ALA A C 1
ATOM 772 O O . ALA A 1 91 ? 14.108 15.675 -13.931 1.00 80.81 91 ALA A O 1
ATOM 773 N N . ARG A 1 92 ? 14.807 13.548 -13.989 1.00 86.62 92 ARG A N 1
ATOM 774 C CA . ARG A 1 92 ? 13.925 13.026 -12.930 1.00 86.62 92 ARG A CA 1
ATOM 775 C C . ARG A 1 92 ? 14.564 13.023 -11.541 1.00 86.62 92 ARG A C 1
ATOM 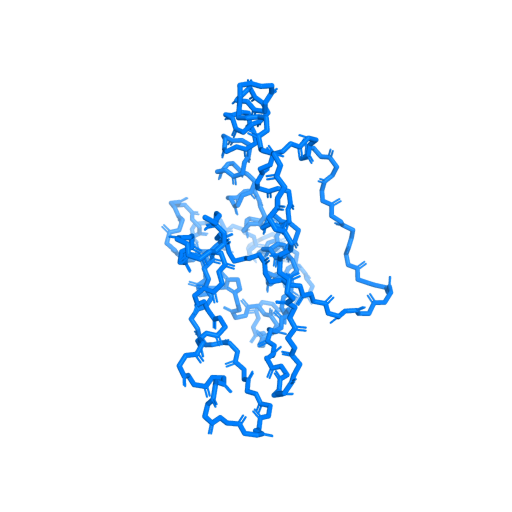777 O O . ARG A 1 92 ? 13.974 12.539 -10.573 1.00 86.62 92 ARG A O 1
ATOM 784 N N . ARG A 1 93 ? 15.807 13.493 -11.400 1.00 88.44 93 ARG A N 1
ATOM 785 C CA . ARG A 1 93 ? 16.557 13.414 -10.134 1.00 88.44 93 ARG A CA 1
ATOM 786 C C . ARG A 1 93 ? 15.933 14.269 -9.030 1.00 88.44 93 ARG A C 1
ATOM 788 O O . ARG A 1 93 ? 15.837 13.814 -7.889 1.00 88.44 93 ARG A O 1
ATOM 795 N N . HIS A 1 94 ? 15.513 15.491 -9.357 1.00 89.81 94 HIS A N 1
ATOM 796 C CA . HIS A 1 94 ? 14.897 16.403 -8.390 1.00 89.81 94 HIS A CA 1
ATOM 797 C C . HIS A 1 94 ? 13.536 15.891 -7.915 1.00 89.81 94 HIS A C 1
ATOM 799 O O . HIS A 1 94 ? 13.320 15.813 -6.707 1.00 89.81 94 HIS A O 1
ATOM 805 N N . GLU A 1 95 ? 12.685 15.450 -8.844 1.00 92.00 95 GLU A N 1
ATOM 806 C CA . GLU A 1 95 ? 11.375 14.854 -8.551 1.00 92.00 95 GLU A CA 1
ATOM 807 C C . GLU A 1 95 ? 11.514 13.648 -7.620 1.00 92.00 95 GLU A C 1
ATOM 809 O O . GLU A 1 95 ? 10.894 13.606 -6.563 1.00 92.00 95 GLU A O 1
ATOM 814 N N . ARG A 1 96 ? 12.437 12.724 -7.918 1.00 91.19 96 ARG A N 1
ATOM 815 C CA . ARG A 1 96 ? 12.697 11.562 -7.052 1.00 91.19 96 ARG A CA 1
ATOM 816 C C . ARG A 1 96 ? 13.121 11.936 -5.651 1.00 91.19 96 ARG A C 1
ATOM 818 O O . ARG A 1 96 ? 12.674 11.318 -4.688 1.00 91.19 96 ARG A O 1
ATOM 825 N N . ARG A 1 97 ? 14.030 12.904 -5.527 1.00 93.12 97 ARG A N 1
ATOM 826 C CA . ARG A 1 97 ? 14.520 13.347 -4.221 1.00 93.12 97 ARG A CA 1
ATOM 827 C C . ARG A 1 97 ? 13.392 13.977 -3.412 1.00 93.12 97 ARG A C 1
ATOM 829 O O . ARG A 1 97 ? 13.274 13.684 -2.223 1.00 93.12 97 ARG A O 1
ATOM 836 N N . PHE A 1 98 ? 12.585 14.815 -4.057 1.00 95.12 98 PHE A N 1
ATOM 837 C CA . PHE A 1 98 ? 11.422 15.443 -3.449 1.00 95.12 98 PHE A CA 1
ATOM 838 C C . PHE A 1 98 ? 10.396 14.391 -3.015 1.00 95.12 98 PHE A C 1
ATOM 840 O O . PHE A 1 98 ? 10.095 14.291 -1.826 1.00 95.12 98 PHE A O 1
ATOM 847 N N . ASN A 1 99 ? 9.962 13.532 -3.939 1.00 96.94 99 ASN A N 1
ATOM 848 C CA . ASN A 1 99 ? 8.952 12.508 -3.693 1.00 96.94 99 ASN A CA 1
ATOM 849 C C . ASN A 1 99 ? 9.399 11.469 -2.667 1.00 96.94 99 ASN A C 1
ATOM 851 O O . ASN A 1 99 ? 8.583 11.019 -1.875 1.00 96.94 99 ASN A O 1
ATOM 855 N N . LYS A 1 100 ? 10.691 11.123 -2.602 1.00 95.56 100 LYS A N 1
ATOM 856 C CA . LYS A 1 100 ? 11.213 10.253 -1.538 1.00 95.56 100 LYS A CA 1
ATOM 857 C C . LYS A 1 100 ? 10.974 10.863 -0.156 1.00 95.56 100 LYS A C 1
ATOM 859 O O . LYS A 1 100 ? 10.444 10.190 0.720 1.00 95.56 100 LYS A O 1
ATOM 864 N N . LYS A 1 101 ? 11.337 12.137 0.025 1.00 96.44 101 LYS A N 1
ATOM 865 C CA . LYS A 1 101 ? 11.153 12.833 1.305 1.00 96.44 101 LYS A CA 1
ATOM 866 C C . LYS A 1 101 ? 9.672 13.024 1.628 1.00 96.44 101 LYS A C 1
ATOM 868 O O . LYS A 1 101 ? 9.265 12.803 2.763 1.00 96.44 101 LYS A O 1
ATOM 873 N N . LEU A 1 102 ? 8.873 13.407 0.632 1.00 97.81 102 LEU A N 1
ATOM 874 C CA . LEU A 1 102 ? 7.423 13.497 0.774 1.00 97.81 102 LEU A CA 1
ATOM 875 C C . LEU A 1 102 ? 6.841 12.151 1.218 1.00 97.81 102 LEU A C 1
ATOM 877 O O . LEU A 1 102 ? 6.025 12.119 2.133 1.00 97.81 102 LEU A O 1
ATOM 881 N N . TYR A 1 103 ? 7.304 11.043 0.633 1.00 97.69 103 TYR A N 1
ATOM 882 C CA . TYR A 1 103 ? 6.779 9.722 0.946 1.00 97.69 103 TYR A CA 1
ATOM 883 C C . TYR A 1 103 ? 7.089 9.265 2.369 1.00 97.69 103 TYR A C 1
ATOM 885 O O . TYR A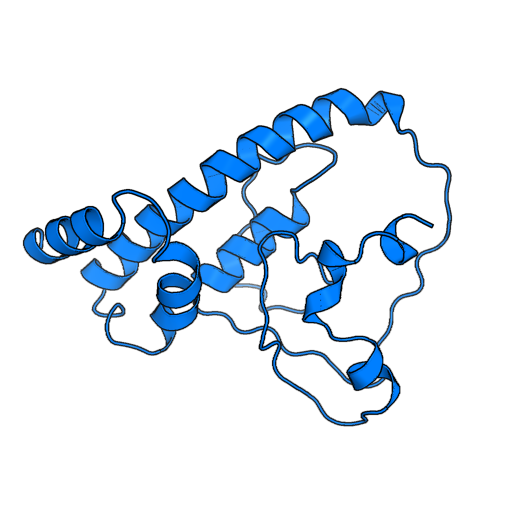 1 103 ? 6.247 8.643 3.013 1.00 97.69 103 TYR A O 1
ATOM 893 N N . ASP A 1 104 ? 8.267 9.600 2.891 1.00 95.88 104 ASP A N 1
ATOM 894 C CA . ASP A 1 104 ? 8.611 9.299 4.281 1.00 95.88 104 ASP A CA 1
ATOM 895 C C . ASP A 1 104 ? 7.624 9.954 5.258 1.00 95.88 104 ASP A C 1
ATOM 897 O O . ASP A 1 104 ? 7.086 9.271 6.128 1.00 95.88 104 ASP A O 1
ATOM 901 N N . HIS A 1 105 ? 7.299 11.233 5.054 1.00 96.81 105 HIS A N 1
ATOM 902 C CA . HIS A 1 105 ? 6.314 11.940 5.878 1.00 96.81 105 HIS A CA 1
ATOM 903 C C . HIS A 1 105 ? 4.880 11.457 5.637 1.00 96.81 105 HIS A C 1
ATOM 905 O O . HIS A 1 105 ? 4.114 11.286 6.583 1.00 96.81 105 HIS A O 1
ATOM 911 N N . PHE A 1 106 ? 4.525 11.194 4.379 1.00 97.69 106 PHE A N 1
ATOM 912 C CA . PHE A 1 106 ? 3.194 10.739 3.989 1.00 97.69 106 PHE A CA 1
ATOM 913 C C . PHE A 1 106 ? 2.803 9.425 4.672 1.00 97.69 106 PHE A C 1
ATOM 915 O O . PHE A 1 106 ? 1.680 9.282 5.147 1.00 97.69 106 PHE A O 1
ATOM 922 N N . ARG A 1 107 ? 3.733 8.466 4.777 1.00 96.69 107 ARG A N 1
ATOM 923 C CA . ARG A 1 107 ? 3.454 7.177 5.428 1.00 96.69 107 ARG A CA 1
ATOM 924 C C . ARG A 1 107 ? 3.091 7.339 6.901 1.00 96.69 107 ARG A C 1
ATOM 926 O O . ARG A 1 107 ? 2.158 6.693 7.372 1.00 96.69 107 ARG A O 1
ATOM 933 N N . GLU A 1 108 ? 3.804 8.207 7.615 1.00 96.56 108 GLU A N 1
ATOM 934 C CA . GLU A 1 108 ? 3.500 8.511 9.015 1.00 96.56 108 GLU A CA 1
ATOM 935 C C . GLU A 1 108 ? 2.166 9.256 9.146 1.00 96.56 108 GLU A C 1
ATOM 937 O O . GLU A 1 108 ? 1.324 8.858 9.952 1.00 96.56 108 GLU A O 1
ATOM 942 N N . GLU A 1 109 ? 1.939 10.276 8.310 1.00 97.12 109 GLU A N 1
ATOM 943 C CA . GLU A 1 109 ? 0.684 11.038 8.251 1.00 97.12 109 GLU A CA 1
ATOM 944 C C . GLU A 1 109 ? -0.528 10.105 8.096 1.00 97.12 109 GLU A C 1
ATOM 946 O O . GLU A 1 109 ? -1.475 10.169 8.886 1.00 97.12 109 GLU A O 1
ATOM 951 N N . LEU A 1 110 ? -0.477 9.193 7.121 1.00 97.56 110 LEU A N 1
ATOM 952 C CA . LEU A 1 110 ? -1.554 8.247 6.850 1.00 97.56 110 LEU A CA 1
ATOM 953 C C . LEU A 1 110 ? -1.834 7.313 8.018 1.00 97.56 110 LEU A C 1
ATOM 955 O O . LEU A 1 110 ? -3.000 7.081 8.342 1.00 97.56 110 LEU A O 1
ATOM 959 N N . CYS A 1 111 ? -0.788 6.796 8.662 1.00 98.06 111 CYS A N 1
ATOM 960 C CA . CYS A 1 111 ? -0.940 5.915 9.811 1.00 98.06 111 CYS A CA 1
ATOM 961 C C . CYS A 1 111 ? -1.767 6.579 10.918 1.00 98.06 111 CYS A C 1
ATOM 963 O O . CYS A 1 111 ? -2.698 5.963 11.437 1.00 98.06 111 CYS A O 1
ATOM 965 N N . PHE A 1 112 ? -1.491 7.843 11.251 1.00 98.00 112 PHE A N 1
ATOM 966 C CA . PHE A 1 112 ? -2.276 8.565 12.254 1.00 98.00 112 PHE A CA 1
ATOM 967 C C . PHE A 1 112 ? -3.676 8.938 11.750 1.00 98.00 112 PHE A C 1
ATOM 969 O O . PHE A 1 112 ? -4.646 8.785 12.495 1.00 98.00 112 PHE A O 1
ATOM 976 N N . ARG A 1 113 ? -3.801 9.380 10.490 1.00 97.06 113 ARG A N 1
ATOM 977 C CA . ARG A 1 113 ? -5.084 9.757 9.873 1.00 97.06 113 ARG A CA 1
ATOM 978 C C . ARG A 1 113 ? -6.076 8.594 9.872 1.00 97.06 113 ARG A C 1
ATOM 980 O O . ARG A 1 113 ? -7.185 8.735 10.386 1.00 97.06 113 ARG A O 1
ATOM 987 N N . TYR A 1 114 ? -5.671 7.438 9.351 1.00 97.69 114 TYR A N 1
ATOM 988 C CA . TYR A 1 114 ? -6.534 6.259 9.288 1.00 97.69 114 TYR A CA 1
ATOM 989 C C . TYR A 1 114 ? -6.762 5.626 10.660 1.00 97.69 114 TYR A C 1
ATOM 991 O O . TYR A 1 114 ? -7.881 5.207 10.937 1.00 97.69 114 TYR A O 1
ATOM 999 N N . ALA A 1 115 ? -5.767 5.622 11.556 1.00 97.94 115 ALA A N 1
ATOM 1000 C CA . ALA A 1 115 ? -5.976 5.160 12.927 1.00 97.94 115 ALA A CA 1
ATOM 1001 C C . ALA A 1 115 ? -7.087 5.952 13.628 1.00 97.94 115 ALA A C 1
ATOM 1003 O O . ALA A 1 115 ? -7.999 5.366 14.210 1.00 97.94 115 ALA A O 1
ATOM 1004 N N . ARG A 1 116 ? -7.036 7.287 13.532 1.00 97.56 116 ARG A N 1
ATOM 1005 C CA . ARG A 1 116 ? -8.077 8.164 14.070 1.00 97.56 116 ARG A CA 1
ATOM 1006 C C . ARG A 1 116 ? -9.435 7.852 13.443 1.00 97.56 116 ARG A C 1
ATOM 1008 O O . ARG A 1 116 ? -10.401 7.683 14.179 1.00 97.56 116 ARG A O 1
ATOM 1015 N N . ASN A 1 117 ? -9.508 7.750 12.116 1.00 96.75 117 ASN A N 1
ATOM 1016 C CA . ASN A 1 117 ? -10.763 7.474 11.412 1.00 96.75 117 ASN A CA 1
ATOM 1017 C C . ASN A 1 117 ? -11.367 6.123 11.823 1.00 96.75 117 ASN A C 1
ATOM 1019 O O . ASN A 1 117 ? -12.540 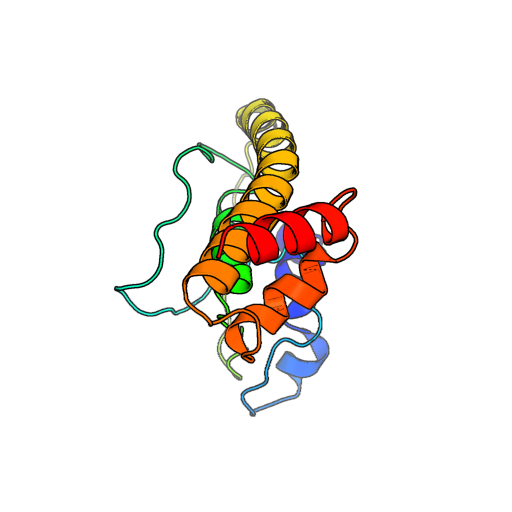6.072 12.177 1.00 96.75 117 ASN A O 1
ATOM 1023 N N . PHE A 1 118 ? -10.566 5.054 11.870 1.00 97.88 118 PHE A N 1
ATOM 1024 C CA . PHE A 1 118 ? -11.042 3.739 12.299 1.00 97.88 118 PHE A CA 1
ATOM 1025 C C . PHE A 1 118 ? -11.540 3.733 13.746 1.00 97.88 118 PHE A C 1
ATOM 1027 O O . PHE A 1 118 ? -12.509 3.047 14.052 1.00 97.88 118 PHE A O 1
ATOM 1034 N N . ILE A 1 119 ? -10.914 4.484 14.654 1.00 97.31 119 ILE A N 1
ATOM 1035 C CA . ILE A 1 119 ? -11.377 4.577 16.047 1.00 97.31 119 ILE A CA 1
ATOM 1036 C C . ILE A 1 119 ? -12.707 5.331 16.134 1.00 97.31 119 ILE A C 1
ATOM 1038 O O . ILE A 1 119 ? -13.641 4.864 16.790 1.00 97.31 119 ILE A O 1
ATOM 1042 N N . LEU A 1 120 ? -12.811 6.475 15.454 1.00 96.25 120 LEU A N 1
ATOM 1043 C CA . LEU A 1 120 ? -14.031 7.283 15.458 1.00 96.25 120 LEU A CA 1
ATOM 1044 C C . LEU A 1 120 ? -15.220 6.527 14.853 1.00 96.25 120 LEU A C 1
ATOM 1046 O O . LEU A 1 120 ? -16.314 6.599 15.405 1.00 96.25 120 LEU A O 1
ATOM 1050 N N . ASN A 1 121 ? -14.981 5.736 13.806 1.00 96.31 121 ASN A N 1
ATOM 1051 C CA . ASN A 1 121 ? -16.008 4.976 13.092 1.00 96.31 121 ASN A CA 1
ATOM 1052 C C . ASN A 1 121 ? -16.293 3.572 13.669 1.00 96.31 121 ASN A C 1
ATOM 1054 O O . ASN A 1 121 ? -16.984 2.797 13.020 1.00 96.31 121 ASN A O 1
ATOM 1058 N N . ASP A 1 122 ? -15.745 3.204 14.836 1.00 96.81 122 ASP A N 1
ATOM 1059 C CA . ASP A 1 122 ? -15.861 1.847 15.423 1.00 96.81 122 ASP A CA 1
ATOM 1060 C C . ASP A 1 122 ? -15.225 0.705 14.608 1.00 96.81 122 ASP A C 1
ATOM 1062 O O . ASP A 1 122 ? -15.394 -0.476 14.911 1.00 96.81 122 ASP A O 1
ATOM 1066 N N . GLU A 1 123 ? -14.398 1.030 13.621 1.00 97.62 123 GLU A N 1
ATOM 1067 C CA . GLU A 1 123 ? -13.735 0.060 12.750 1.00 97.62 123 GLU A CA 1
ATOM 1068 C C . GLU A 1 123 ? -12.404 -0.452 13.333 1.00 97.62 123 GLU A C 1
ATOM 1070 O O . GLU A 1 123 ? -11.882 -1.467 12.875 1.00 97.62 123 GLU A O 1
ATOM 1075 N N . TRP A 1 124 ? -11.852 0.185 14.376 1.00 97.19 124 TRP A N 1
ATOM 1076 C CA . TRP A 1 124 ? -10.534 -0.164 14.939 1.00 97.19 124 TRP A CA 1
ATOM 1077 C C . TRP A 1 124 ? -10.419 -1.624 15.392 1.00 97.19 124 TRP A C 1
ATOM 1079 O O . TRP A 1 124 ? -9.359 -2.236 15.266 1.00 97.19 124 TRP A O 1
ATOM 1089 N N . LYS A 1 125 ? -11.495 -2.205 15.929 1.00 96.62 125 LYS A N 1
ATOM 1090 C CA . LYS A 1 125 ? -11.499 -3.600 16.403 1.00 96.62 125 LYS A CA 1
ATOM 1091 C C . LYS A 1 125 ? -11.775 -4.618 15.291 1.00 96.62 125 LYS A C 1
ATOM 1093 O O . LYS A 1 125 ? -11.647 -5.809 15.546 1.00 96.62 125 LYS A O 1
ATOM 1098 N N . THR A 1 126 ? -12.133 -4.165 14.093 1.00 98.00 126 THR A N 1
ATOM 1099 C CA . THR A 1 126 ? -12.437 -5.029 12.945 1.00 98.00 126 THR A CA 1
ATOM 1100 C C . THR A 1 126 ? -11.172 -5.402 12.169 1.00 98.00 126 THR A C 1
ATOM 1102 O O . THR A 1 126 ? -10.124 -4.768 12.339 1.00 98.00 126 THR A O 1
ATOM 1105 N N . GLU A 1 127 ? -11.296 -6.396 11.287 1.00 97.12 127 GLU A N 1
ATOM 1106 C 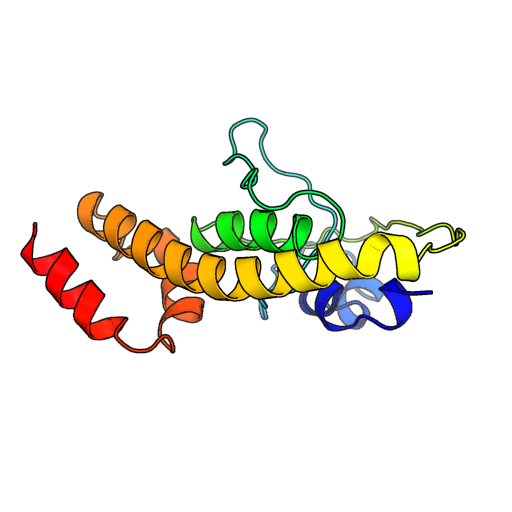CA . GLU A 1 127 ? -10.225 -6.841 10.381 1.00 97.12 127 GLU A CA 1
ATOM 1107 C C . GLU A 1 127 ? -9.775 -5.749 9.398 1.00 97.12 127 GLU A C 1
ATOM 1109 O O . GLU A 1 127 ? -8.614 -5.701 8.995 1.00 97.12 127 GLU A O 1
ATOM 1114 N N . LYS A 1 128 ? -10.653 -4.784 9.089 1.00 96.81 128 LYS A N 1
ATOM 1115 C CA . LYS A 1 128 ? -10.350 -3.648 8.207 1.00 96.81 128 LYS A CA 1
ATOM 1116 C C . LYS A 1 128 ? -9.145 -2.833 8.689 1.00 96.81 128 LYS A C 1
ATOM 1118 O O . LYS A 1 128 ? -8.399 -2.283 7.886 1.00 96.81 128 LYS A O 1
ATOM 1123 N N . ALA A 1 129 ? -8.930 -2.772 10.004 1.00 97.94 129 ALA A N 1
ATOM 1124 C CA . ALA A 1 129 ? -7.822 -2.035 10.598 1.00 97.94 129 ALA A CA 1
ATOM 1125 C C . ALA A 1 129 ? -6.513 -2.845 10.684 1.00 97.94 129 ALA A C 1
ATOM 1127 O O . ALA A 1 129 ? -5.493 -2.294 11.100 1.00 97.94 129 ALA A O 1
ATOM 1128 N N . ASP A 1 130 ? -6.496 -4.129 10.321 1.00 97.50 130 ASP A N 1
ATOM 1129 C CA . ASP A 1 130 ? -5.352 -5.007 10.591 1.00 97.50 130 ASP A CA 1
ATOM 1130 C C . ASP A 1 130 ? -4.126 -4.662 9.749 1.00 97.50 130 ASP A C 1
ATOM 1132 O O . ASP A 1 130 ? -3.014 -4.598 10.283 1.00 97.50 130 ASP A O 1
ATOM 1136 N N . ASN A 1 131 ? -4.317 -4.328 8.470 1.00 97.31 131 ASN A N 1
ATOM 1137 C CA . ASN A 1 131 ? -3.237 -3.862 7.594 1.00 97.31 131 ASN A CA 1
ATOM 1138 C C . ASN A 1 131 ? -2.533 -2.637 8.189 1.00 97.31 131 ASN A C 1
ATOM 1140 O O . ASN A 1 131 ? -1.299 -2.566 8.218 1.00 97.31 131 ASN A O 1
ATOM 1144 N N . LEU A 1 132 ? -3.313 -1.713 8.750 1.00 97.75 132 LEU A N 1
ATOM 1145 C CA . LEU A 1 132 ? -2.807 -0.535 9.436 1.00 97.75 132 LEU A CA 1
ATOM 1146 C C . LEU A 1 132 ? -2.121 -0.870 10.760 1.00 97.75 132 LEU A C 1
ATOM 1148 O O . LEU A 1 132 ? -1.000 -0.413 10.981 1.00 97.75 132 LEU A O 1
ATOM 1152 N N . LYS A 1 133 ? -2.728 -1.687 11.630 1.00 97.25 133 LYS A N 1
ATOM 1153 C CA . LYS A 1 133 ? -2.111 -2.098 12.906 1.00 97.25 133 LYS A CA 1
ATOM 1154 C C . LYS A 1 133 ? -0.758 -2.766 12.672 1.00 97.25 133 LYS A C 1
ATOM 1156 O O . LYS A 1 133 ? 0.218 -2.416 13.331 1.00 97.25 133 LYS A O 1
ATOM 1161 N N . ASN A 1 134 ? -0.689 -3.686 11.714 1.00 95.69 134 ASN A N 1
ATOM 1162 C CA . ASN A 1 134 ? 0.521 -4.443 11.402 1.00 95.69 134 ASN A CA 1
ATOM 1163 C C . ASN A 1 134 ? 1.630 -3.557 10.823 1.00 95.69 134 ASN A C 1
ATOM 1165 O O . ASN A 1 134 ? 2.807 -3.771 11.111 1.00 95.69 134 ASN A O 1
ATOM 1169 N N . THR A 1 135 ? 1.255 -2.552 10.031 1.00 95.94 135 THR A N 1
ATOM 1170 C CA . THR A 1 135 ? 2.199 -1.661 9.343 1.00 95.94 135 THR A CA 1
ATOM 1171 C C . THR A 1 135 ? 2.691 -0.527 10.241 1.00 95.94 135 THR A C 1
ATOM 1173 O O . THR A 1 135 ? 3.877 -0.202 10.245 1.00 95.94 135 THR A O 1
ATOM 1176 N N . CYS A 1 136 ? 1.787 0.083 11.007 1.00 97.00 136 CYS A N 1
ATOM 1177 C CA . CYS A 1 136 ? 2.030 1.338 11.713 1.00 97.00 136 CYS A CA 1
ATOM 1178 C C . CYS A 1 136 ? 2.455 1.154 13.179 1.00 97.00 136 CYS A C 1
ATOM 1180 O O . CYS A 1 136 ? 2.937 2.107 13.787 1.00 97.00 136 CYS A O 1
ATOM 1182 N N . ASN A 1 137 ? 2.332 -0.047 13.766 1.00 94.31 137 ASN A N 1
ATOM 1183 C CA . ASN A 1 137 ? 2.648 -0.286 15.186 1.00 94.31 137 ASN A CA 1
ATOM 1184 C C . ASN A 1 137 ? 4.087 0.074 15.601 1.00 94.31 137 ASN A C 1
ATOM 1186 O O . ASN A 1 137 ? 4.331 0.350 16.774 1.00 94.31 137 ASN A O 1
ATOM 1190 N N . LYS A 1 138 ? 5.032 0.085 14.655 1.00 90.88 138 LYS A N 1
ATOM 1191 C CA . LYS A 1 138 ? 6.441 0.437 14.884 1.00 90.88 138 LYS A CA 1
ATOM 1192 C C . LYS A 1 138 ? 6.709 1.942 14.832 1.00 90.88 138 LYS A C 1
ATOM 1194 O O . LYS A 1 138 ? 7.821 2.359 15.150 1.00 90.88 138 LYS A O 1
ATOM 1199 N N . ILE A 1 139 ? 5.734 2.759 14.430 1.00 94.19 139 ILE A N 1
ATOM 1200 C CA . ILE A 1 139 ? 5.901 4.212 14.362 1.00 94.19 139 ILE A CA 1
ATOM 1201 C C . ILE A 1 139 ? 6.010 4.779 15.777 1.00 94.19 139 ILE A C 1
ATOM 1203 O O . ILE A 1 139 ? 5.226 4.465 16.679 1.00 94.19 139 ILE A O 1
ATOM 1207 N N . ARG A 1 140 ? 6.999 5.650 15.981 1.00 93.50 140 ARG A N 1
ATOM 1208 C CA . ARG A 1 140 ? 7.216 6.313 17.267 1.00 93.50 140 ARG A CA 1
ATOM 1209 C C . ARG A 1 140 ? 5.985 7.141 17.639 1.00 93.50 140 ARG A C 1
ATOM 1211 O O . ARG A 1 140 ? 5.515 7.952 16.854 1.00 93.50 140 ARG A O 1
ATOM 1218 N N . GLY A 1 141 ? 5.488 6.965 18.862 1.00 94.12 141 GLY A N 1
ATOM 1219 C CA . GLY A 1 141 ? 4.314 7.700 19.343 1.00 94.12 141 GLY A CA 1
ATOM 1220 C C . GLY A 1 141 ? 2.972 7.111 18.898 1.00 94.12 141 GLY A C 1
ATOM 1221 O O . GLY A 1 141 ? 1.933 7.606 19.332 1.00 94.12 141 GLY A O 1
ATOM 1222 N N . PHE A 1 142 ? 2.964 6.050 18.080 1.00 96.06 142 PHE A N 1
ATOM 1223 C CA . PHE A 1 142 ? 1.730 5.473 17.548 1.00 96.06 142 PHE A CA 1
ATOM 1224 C C . PHE A 1 142 ? 0.803 4.974 18.660 1.00 96.06 142 PHE A C 1
ATOM 1226 O O . PHE A 1 142 ? -0.337 5.417 18.756 1.00 96.06 142 PHE A O 1
ATOM 1233 N N . SER A 1 143 ? 1.306 4.151 19.582 1.00 95.31 143 SER A N 1
ATOM 1234 C CA . SER A 1 143 ? 0.514 3.633 20.707 1.00 95.31 143 SER A CA 1
ATOM 1235 C C . SER A 1 143 ? -0.052 4.733 21.614 1.00 95.31 143 SER A C 1
ATOM 1237 O O . SER A 1 143 ? -1.156 4.591 22.137 1.00 95.31 143 SER A O 1
ATOM 1239 N N . GLN A 1 144 ? 0.682 5.832 21.814 1.00 96.38 144 GLN A N 1
ATOM 1240 C CA . GLN A 1 144 ? 0.204 6.994 22.567 1.00 96.38 144 GLN A CA 1
ATOM 1241 C C . GLN A 1 144 ? -0.933 7.700 21.820 1.00 96.38 144 GLN A C 1
ATOM 1243 O O . GLN A 1 144 ? -1.951 8.020 22.432 1.00 96.38 144 GLN A O 1
ATOM 1248 N N . ALA A 1 145 ? -0.796 7.878 20.503 1.00 95.75 145 ALA A N 1
ATOM 1249 C CA . ALA A 1 145 ? -1.839 8.464 19.671 1.00 95.75 145 ALA A CA 1
ATOM 1250 C C . ALA A 1 145 ? -3.118 7.614 19.669 1.00 95.75 145 ALA A C 1
ATOM 1252 O O . ALA A 1 145 ? -4.195 8.169 19.842 1.00 95.75 145 ALA A O 1
ATOM 1253 N N . ILE A 1 146 ? -3.022 6.279 19.583 1.00 96.62 146 ILE A N 1
ATOM 1254 C CA . ILE A 1 146 ? -4.194 5.384 19.674 1.00 96.62 146 ILE A CA 1
ATOM 1255 C C . ILE A 1 146 ? -4.948 5.577 20.995 1.00 96.62 146 ILE A C 1
ATOM 1257 O O . ILE A 1 146 ? -6.177 5.673 20.993 1.00 96.62 146 ILE A O 1
ATOM 1261 N N . LYS A 1 147 ? -4.229 5.668 22.124 1.00 96.00 147 LYS A N 1
ATOM 1262 C CA . LYS A 1 147 ? -4.842 5.923 23.439 1.00 96.00 147 LYS A CA 1
ATOM 1263 C C . LYS A 1 147 ? -5.563 7.269 23.465 1.00 96.00 147 LYS A C 1
ATOM 1265 O O . LYS A 1 147 ? -6.705 7.328 23.905 1.00 96.00 147 LYS A O 1
ATOM 1270 N N . TYR A 1 148 ? -4.920 8.313 22.946 1.00 96.12 148 TYR A N 1
ATOM 1271 C CA . TYR A 1 148 ? -5.505 9.649 22.851 1.00 96.12 148 TYR A CA 1
ATOM 1272 C C . TYR A 1 148 ? -6.748 9.682 21.946 1.00 96.12 148 TYR A C 1
ATOM 1274 O O . TYR A 1 148 ? -7.782 10.227 22.323 1.00 96.12 148 TYR A O 1
ATOM 1282 N N . PHE A 1 149 ? -6.688 9.045 20.774 1.00 95.81 149 PHE A N 1
ATOM 1283 C CA . PHE A 1 149 ? -7.826 8.929 19.861 1.00 95.81 149 PHE A CA 1
ATOM 1284 C C . PHE A 1 149 ? -8.995 8.182 20.498 1.00 95.81 149 PHE A C 1
ATOM 1286 O O . PHE A 1 149 ? -10.137 8.600 20.344 1.00 95.81 149 PHE A O 1
ATOM 1293 N N . SER A 1 150 ? -8.710 7.129 21.266 1.00 94.06 150 SER A N 1
ATOM 1294 C CA . SER A 1 150 ? -9.737 6.360 21.975 1.00 94.06 150 SER A CA 1
ATOM 1295 C C . SER A 1 150 ? -10.389 7.144 23.115 1.00 94.06 150 SER A C 1
ATOM 1297 O O . SER A 1 150 ? -11.547 6.891 23.409 1.00 94.06 150 SER A O 1
ATOM 1299 N N . SER A 1 151 ? -9.677 8.089 23.746 1.00 93.62 151 SER A N 1
ATOM 1300 C CA . SER A 1 151 ? -10.242 8.951 24.799 1.00 93.62 151 SER A CA 1
ATOM 1301 C C . SER A 1 151 ? -11.041 10.147 24.278 1.00 93.62 151 SER A C 1
ATOM 1303 O O . SER A 1 151 ? -11.689 10.824 25.065 1.00 93.62 151 SER A O 1
ATOM 1305 N N . MET A 1 152 ? -10.951 10.456 22.980 1.00 87.38 152 MET A N 1
ATOM 1306 C CA . MET A 1 152 ? -11.767 11.505 22.347 1.00 87.38 152 MET A CA 1
ATOM 1307 C C . MET A 1 152 ? -13.170 11.025 21.962 1.00 87.38 152 MET A C 1
ATOM 1309 O O . MET A 1 152 ? -13.969 11.826 21.480 1.00 87.38 152 MET A O 1
ATOM 1313 N N . LYS A 1 153 ? -13.430 9.728 22.111 1.00 77.06 153 LYS A N 1
ATOM 1314 C CA . LYS A 1 153 ? -14.735 9.118 21.911 1.00 77.06 153 LYS A CA 1
ATOM 1315 C C . LYS A 1 153 ? -15.487 9.067 23.232 1.00 77.06 153 LYS A C 1
ATOM 1317 O O . LYS A 1 153 ? -16.701 9.351 23.200 1.00 77.06 153 LYS A O 1
#